Protein AF-A0AAW0KWB8-F1 (afdb_monomer_lite)

Secondary structure (DSSP, 8-state):
-HHHHHHTTSGGGHHHHSHHHHTTT--TTTT--S---HHHHHHHHHHHHHTTHHHHHH-HHHHHHHHHHHHHHHHHHHHHHHHHHT-

pLDDT: mean 70.68, std 8.68, range [46.41, 86.69]

Organism: Quercus suber (NCBI:txid58331)

Structure (mmCIF, N/CA/C/O backbone):
data_AF-A0AAW0KWB8-F1
#
_entry.id   AF-A0AAW0KWB8-F1
#
loop_
_atom_site.group_PDB
_atom_site.id
_atom_site.type_symbol
_atom_site.label_atom_id
_atom_site.label_alt_id
_atom_site.label_comp_id
_atom_site.label_asym_id
_atom_site.label_entity_id
_atom_site.label_seq_id
_atom_site.pdbx_PDB_ins_code
_atom_site.Cartn_x
_atom_site.Cartn_y
_atom_site.Cartn_z
_atom_site.occupancy
_atom_site.B_iso_or_equiv
_atom_site.auth_seq_id
_atom_site.auth_comp_id
_atom_site.auth_asym_id
_atom_site.auth_atom_id
_atom_site.pdbx_PDB_model_num
ATOM 1 N N . MET A 1 1 ? -10.711 12.610 -3.959 1.00 62.38 1 MET A N 1
ATOM 2 C CA . MET A 1 1 ? -10.023 12.536 -2.647 1.00 62.38 1 MET A CA 1
ATOM 3 C C . MET A 1 1 ? -10.780 13.228 -1.515 1.00 62.38 1 MET A C 1
ATOM 5 O O . MET A 1 1 ? -10.856 12.646 -0.448 1.00 62.38 1 MET A O 1
ATOM 9 N N . LEU A 1 2 ? -11.400 14.400 -1.724 1.00 66.62 2 LEU A N 1
ATOM 10 C CA . LEU A 1 2 ? -12.183 15.090 -0.678 1.00 66.62 2 LEU A CA 1
ATOM 11 C C . LEU A 1 2 ? -13.359 14.262 -0.134 1.00 66.62 2 LEU A C 1
ATOM 13 O O . LEU A 1 2 ? -13.534 14.189 1.078 1.00 66.62 2 LEU A O 1
ATOM 17 N N . LEU A 1 3 ? -14.107 13.584 -1.015 1.00 73.56 3 LEU A N 1
ATOM 18 C CA . LEU A 1 3 ? -15.191 12.683 -0.608 1.00 73.56 3 LEU A CA 1
ATOM 19 C C . LEU A 1 3 ? -14.669 11.535 0.268 1.00 73.56 3 LEU A C 1
ATOM 21 O O . LEU A 1 3 ? -15.235 11.274 1.321 1.00 73.56 3 LEU A O 1
ATOM 25 N N . PHE A 1 4 ? -13.551 10.911 -0.122 1.00 70.88 4 PHE A N 1
ATOM 26 C CA . PHE A 1 4 ? -12.880 9.867 0.661 1.00 70.88 4 PHE A CA 1
ATOM 27 C C . PHE A 1 4 ? -12.430 10.386 2.031 1.00 70.88 4 PHE A C 1
ATOM 29 O O . PHE A 1 4 ? -12.736 9.773 3.049 1.00 70.88 4 PHE A O 1
ATOM 36 N N . THR A 1 5 ? -11.774 11.548 2.083 1.00 68.50 5 THR A N 1
ATOM 37 C CA . THR A 1 5 ? -11.356 12.170 3.346 1.00 68.50 5 THR A CA 1
ATOM 38 C C . THR A 1 5 ? -12.557 12.493 4.238 1.00 68.50 5 THR A C 1
ATOM 40 O O . THR A 1 5 ? -12.481 12.300 5.449 1.00 68.50 5 THR A O 1
ATOM 43 N N . TRP A 1 6 ? -13.676 12.945 3.666 1.00 70.19 6 TRP A N 1
ATOM 44 C CA . TRP A 1 6 ? -14.900 13.247 4.411 1.00 70.19 6 TRP A CA 1
ATOM 45 C C . TRP A 1 6 ? -15.584 11.982 4.944 1.00 70.19 6 TRP A C 1
ATOM 47 O O . TRP A 1 6 ? -15.875 11.897 6.138 1.00 70.19 6 TRP A O 1
ATOM 57 N N . LEU A 1 7 ? -15.767 10.965 4.097 1.00 70.19 7 LEU A N 1
ATOM 58 C CA . LEU A 1 7 ? -16.351 9.679 4.485 1.00 70.19 7 LEU A CA 1
ATOM 59 C C . LEU A 1 7 ? -15.480 8.949 5.513 1.00 70.19 7 LEU A C 1
ATOM 61 O O . LEU A 1 7 ? -16.008 8.339 6.437 1.00 70.19 7 LEU A O 1
ATOM 65 N N . SER A 1 8 ? -14.153 9.037 5.386 1.00 67.50 8 SER A N 1
ATOM 66 C CA . SER A 1 8 ? -13.189 8.451 6.325 1.00 67.50 8 SER A CA 1
ATOM 67 C C . SER A 1 8 ? -13.156 9.176 7.675 1.00 67.50 8 SER A C 1
ATOM 69 O O . SER 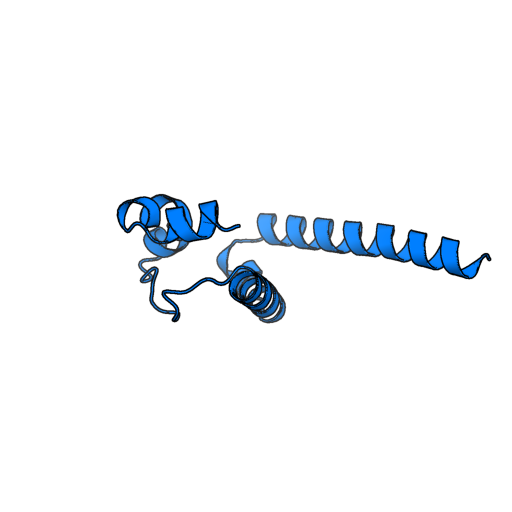A 1 8 ? -12.602 8.640 8.633 1.00 67.50 8 SER A O 1
ATOM 71 N N . ARG A 1 9 ? -13.730 10.384 7.773 1.00 66.81 9 ARG A N 1
ATOM 72 C CA . ARG A 1 9 ? -13.800 11.170 9.015 1.00 66.81 9 ARG A CA 1
ATOM 73 C C . ARG A 1 9 ? -15.015 10.805 9.874 1.00 66.81 9 ARG A C 1
ATOM 75 O O . ARG A 1 9 ? -15.022 11.121 11.062 1.00 66.81 9 ARG A O 1
ATOM 82 N N . LYS A 1 10 ? -16.031 10.142 9.302 1.00 74.19 10 LYS A N 1
ATOM 83 C CA . LYS A 1 10 ? -17.197 9.651 10.051 1.00 74.19 10 LYS A CA 1
ATOM 84 C C . LYS A 1 10 ? -16.833 8.364 10.815 1.00 74.19 10 LYS A C 1
ATOM 86 O O . LYS A 1 10 ? -16.372 7.411 10.189 1.00 74.19 10 LYS A O 1
ATOM 91 N N . PRO A 1 11 ? -17.095 8.287 12.134 1.00 68.00 11 PRO A N 1
ATOM 92 C CA . PRO A 1 11 ? -16.686 7.152 12.969 1.00 68.00 11 PRO A CA 1
ATOM 93 C C . PRO A 1 11 ? -17.359 5.829 12.572 1.00 68.00 11 PRO A C 1
ATOM 95 O O . PRO A 1 11 ? -16.747 4.775 12.707 1.00 68.00 11 PRO A O 1
ATOM 98 N N . GLY A 1 12 ? -18.571 5.872 12.007 1.00 71.81 12 GLY A N 1
ATOM 99 C CA . GLY A 1 12 ? -19.265 4.673 11.518 1.00 71.81 12 GLY A CA 1
ATOM 100 C C . GLY A 1 12 ? -18.589 4.005 10.315 1.00 71.81 12 GLY A C 1
ATOM 101 O O . GLY A 1 12 ? -18.729 2.805 10.121 1.00 71.81 12 GLY A O 1
ATOM 102 N N . ASN A 1 13 ? -17.797 4.750 9.537 1.00 74.69 13 ASN A N 1
ATOM 103 C CA . ASN A 1 13 ? -17.128 4.221 8.347 1.00 74.69 13 ASN A CA 1
ATOM 104 C C . ASN A 1 13 ? -15.726 3.657 8.644 1.00 74.69 13 ASN A C 1
ATOM 106 O O . ASN A 1 13 ? -15.001 3.225 7.748 1.00 74.69 13 ASN A O 1
ATOM 110 N N . ASN A 1 14 ? -15.333 3.666 9.919 1.00 69.50 14 ASN A N 1
ATOM 111 C CA . ASN A 1 14 ? -14.041 3.171 10.372 1.00 69.50 14 ASN A CA 1
ATOM 112 C C . ASN A 1 14 ? -13.915 1.651 10.168 1.00 69.50 14 ASN A C 1
ATOM 114 O O . ASN A 1 14 ? -12.850 1.157 9.811 1.00 69.50 14 ASN A O 1
ATOM 118 N N . VAL A 1 15 ? -15.029 0.922 10.302 1.00 71.56 15 VAL A N 1
ATOM 119 C CA . VAL A 1 15 ? -15.088 -0.529 10.067 1.00 71.56 15 VAL A CA 1
ATOM 120 C C . VAL A 1 15 ? -14.814 -0.879 8.606 1.00 71.56 15 VAL A C 1
ATOM 122 O O . VAL A 1 15 ? -14.148 -1.875 8.347 1.00 71.56 15 VAL A O 1
ATOM 125 N N . VAL A 1 16 ? -15.256 -0.041 7.663 1.00 77.06 16 VAL A N 1
ATOM 126 C CA . VAL A 1 16 ? -15.081 -0.258 6.217 1.00 77.06 16 VAL A CA 1
ATOM 127 C C . VAL A 1 16 ? -13.656 0.075 5.768 1.00 77.06 16 VAL A C 1
ATOM 129 O O . VAL A 1 16 ? -13.061 -0.670 4.999 1.00 77.06 16 VAL A O 1
ATOM 132 N N . TYR A 1 17 ? -13.072 1.174 6.255 1.00 72.06 17 TYR A N 1
ATOM 133 C CA . TYR A 1 17 ? -11.731 1.594 5.820 1.00 72.06 17 TYR A CA 1
ATOM 134 C C . TYR A 1 17 ? -10.577 0.950 6.588 1.00 72.06 17 TYR A C 1
ATOM 136 O O . TYR A 1 17 ? -9.445 0.939 6.100 1.00 72.06 17 TYR A O 1
ATOM 144 N N . HIS A 1 18 ? -10.827 0.437 7.792 1.00 68.06 18 HIS A N 1
ATOM 145 C CA . HIS A 1 18 ? -9.784 -0.067 8.684 1.00 68.06 18 HIS A CA 1
ATOM 146 C C . HIS A 1 18 ? -10.066 -1.478 9.213 1.00 68.06 18 HIS A C 1
ATOM 148 O O . HIS A 1 18 ? -9.569 -1.852 10.274 1.00 68.06 18 HIS A O 1
ATOM 154 N N . THR A 1 19 ? -10.775 -2.305 8.436 1.00 71.94 19 THR A N 1
ATOM 155 C CA . THR A 1 19 ? -11.110 -3.695 8.795 1.00 71.94 19 THR A CA 1
ATOM 156 C C . THR A 1 19 ? -9.873 -4.521 9.134 1.00 71.94 19 THR A C 1
ATOM 158 O O . THR A 1 19 ? -9.831 -5.149 10.183 1.00 71.94 19 THR A O 1
ATOM 161 N N . ASN A 1 20 ? -8.819 -4.452 8.312 1.00 70.94 20 ASN A N 1
ATOM 162 C CA . ASN A 1 20 ? -7.574 -5.197 8.543 1.00 70.94 20 ASN A CA 1
ATOM 163 C C . ASN A 1 20 ? -6.876 -4.830 9.861 1.00 70.94 20 ASN A C 1
ATOM 165 O O . ASN A 1 20 ? -6.144 -5.646 10.408 1.00 70.94 20 ASN A O 1
ATOM 169 N N . ARG A 1 21 ? -7.083 -3.609 10.375 1.00 70.00 21 ARG A N 1
ATOM 170 C CA . ARG A 1 21 ? -6.535 -3.177 11.671 1.00 70.00 21 ARG A CA 1
ATOM 171 C C . ARG A 1 21 ? -7.410 -3.662 12.821 1.00 70.00 21 ARG A C 1
ATOM 173 O O . ARG A 1 21 ? -6.880 -4.177 13.797 1.00 70.00 21 ARG A O 1
ATOM 180 N N . ILE A 1 22 ? -8.730 -3.573 12.656 1.00 74.31 22 ILE A N 1
ATOM 181 C CA . ILE A 1 22 ? -9.720 -4.053 13.629 1.00 74.31 22 ILE A CA 1
ATOM 182 C C . ILE A 1 22 ? -9.608 -5.574 13.811 1.00 74.31 22 ILE A C 1
ATOM 184 O O . ILE A 1 22 ? -9.558 -6.050 14.939 1.00 74.31 22 ILE A O 1
ATOM 188 N N . LEU A 1 23 ? -9.462 -6.325 12.716 1.00 74.31 23 LEU A N 1
ATOM 189 C CA . LEU A 1 23 ? -9.221 -7.774 12.724 1.00 74.31 23 LEU A CA 1
ATOM 190 C C . LEU A 1 23 ? -7.925 -8.159 13.452 1.00 74.31 23 LEU A C 1
ATOM 192 O O . LEU A 1 23 ? -7.818 -9.259 13.978 1.00 74.31 23 LEU A O 1
ATOM 196 N N . LYS A 1 24 ? -6.945 -7.251 13.489 1.00 73.44 24 LYS A N 1
ATOM 197 C CA . LYS A 1 24 ? -5.657 -7.439 14.168 1.00 73.44 24 LYS A CA 1
ATOM 198 C C . LYS A 1 24 ? -5.646 -6.884 15.596 1.00 73.44 24 LYS A C 1
ATOM 200 O O . LYS A 1 24 ? -4.587 -6.852 16.211 1.00 73.44 24 LYS A O 1
ATOM 205 N N . GLY A 1 25 ? -6.791 -6.425 16.113 1.00 72.31 25 GLY A N 1
ATOM 206 C CA . GLY A 1 25 ? -6.912 -5.840 17.453 1.00 72.31 25 GLY A CA 1
ATOM 207 C C . GLY A 1 25 ? -6.187 -4.500 17.630 1.00 72.31 25 GLY A C 1
ATOM 208 O O . GLY A 1 25 ? -6.006 -4.050 18.755 1.00 72.31 25 GLY A O 1
ATOM 209 N N . LEU A 1 26 ? -5.760 -3.861 16.536 1.00 68.19 26 LEU A N 1
ATOM 210 C CA . LEU A 1 26 ? -5.007 -2.606 16.554 1.00 68.19 26 LEU A CA 1
ATOM 211 C C . LEU A 1 26 ? -5.961 -1.413 16.521 1.00 68.19 26 LEU A C 1
ATOM 213 O O . LEU A 1 26 ? -6.916 -1.404 15.733 1.00 68.19 26 LEU A O 1
ATOM 217 N N . ASN A 1 27 ? -5.667 -0.354 17.286 1.00 66.75 27 ASN A N 1
ATOM 218 C CA . ASN A 1 27 ? -6.488 0.847 17.208 1.00 66.75 27 ASN A CA 1
ATOM 219 C C . ASN A 1 27 ? -6.385 1.453 15.797 1.00 66.75 27 ASN A C 1
ATOM 221 O O . ASN A 1 27 ? -5.283 1.644 15.262 1.00 66.75 27 ASN A O 1
ATOM 225 N N . PRO A 1 28 ? -7.514 1.831 15.174 1.00 62.44 28 PRO A N 1
ATOM 226 C CA . PRO A 1 28 ? -7.507 2.473 13.860 1.00 62.44 28 PRO A CA 1
ATOM 227 C C . PRO A 1 28 ? -6.822 3.852 13.880 1.00 62.44 28 PRO A C 1
ATOM 229 O O . PRO A 1 28 ? -6.432 4.359 12.830 1.00 62.44 28 PRO A O 1
ATOM 232 N N . TYR A 1 29 ? -6.630 4.433 15.071 1.00 60.81 29 TYR A N 1
ATOM 233 C CA . TYR A 1 29 ? -6.093 5.779 15.286 1.00 60.81 29 TYR A CA 1
ATOM 234 C C . TYR A 1 29 ? -4.659 5.831 15.839 1.00 60.81 29 TYR A C 1
ATOM 236 O O . TYR A 1 29 ? -4.102 6.921 15.943 1.00 60.81 29 TYR A O 1
ATOM 244 N N . GLU A 1 30 ? -4.033 4.688 16.139 1.00 54.16 30 GLU A N 1
ATOM 245 C CA . GLU A 1 30 ? -2.742 4.585 16.856 1.00 54.16 30 GLU A CA 1
ATOM 246 C C . GLU A 1 30 ? -1.504 5.101 16.088 1.00 54.16 30 GLU A C 1
ATOM 248 O O . GLU A 1 30 ? -0.380 4.917 16.530 1.00 54.16 30 GLU A O 1
ATOM 253 N N . GLY A 1 31 ? -1.689 5.748 14.934 1.00 53.91 31 GLY A N 1
ATOM 254 C CA . GLY A 1 31 ? -0.603 6.257 14.084 1.00 53.91 31 GLY A CA 1
ATOM 255 C C . GLY A 1 31 ? -0.659 7.752 13.772 1.00 53.91 31 GLY A C 1
ATOM 256 O O . GLY A 1 31 ? 0.104 8.202 12.934 1.00 53.91 31 GLY A O 1
ATOM 257 N N . GLY A 1 32 ? -1.549 8.525 14.405 1.00 52.34 32 GLY A N 1
ATOM 258 C CA . GLY A 1 32 ? -1.546 9.985 14.278 1.00 52.34 32 GLY A CA 1
ATOM 259 C C . GLY A 1 32 ? -2.011 10.519 12.915 1.00 52.34 32 GLY A C 1
ATOM 260 O O . GLY A 1 32 ? -1.275 10.574 11.943 1.00 52.34 32 GLY A O 1
ATOM 261 N N . SER A 1 33 ? -3.256 10.989 12.867 1.00 46.41 33 SER A N 1
ATOM 262 C CA . SER A 1 33 ? -3.662 12.257 12.237 1.00 46.41 33 SER A CA 1
ATOM 263 C C . SER A 1 33 ? -5.120 12.164 11.808 1.00 46.41 33 SER A C 1
ATOM 265 O O . SER A 1 33 ? -5.509 11.436 10.894 1.00 46.41 33 SER A O 1
ATOM 267 N N . ARG A 1 34 ? -5.937 12.990 12.459 1.00 55.41 34 ARG A N 1
ATOM 268 C CA . ARG A 1 34 ? -7.346 13.247 12.136 1.00 55.41 34 ARG A CA 1
ATOM 269 C C . ARG A 1 34 ? -7.509 13.994 10.798 1.00 55.41 34 ARG A C 1
ATOM 271 O O . ARG A 1 34 ? -8.637 14.273 10.392 1.00 55.41 34 ARG A O 1
ATOM 278 N N . ILE A 1 35 ? -6.398 14.348 10.138 1.00 51.84 35 ILE A N 1
ATOM 279 C CA . ILE A 1 35 ? -6.331 15.179 8.936 1.00 51.84 35 ILE A CA 1
ATOM 280 C C . ILE A 1 35 ? -5.508 14.434 7.878 1.00 51.84 35 ILE A C 1
ATOM 282 O O . ILE A 1 35 ? -4.291 14.581 7.774 1.00 51.84 35 ILE A O 1
ATOM 286 N N . ARG A 1 36 ? -6.194 13.626 7.064 1.00 58.88 36 ARG A N 1
ATOM 287 C CA . ARG A 1 36 ? -5.633 13.065 5.830 1.00 58.88 36 ARG A CA 1
ATOM 288 C C . ARG A 1 36 ? -5.782 14.091 4.712 1.00 58.88 36 ARG A C 1
ATOM 290 O O . ARG A 1 36 ? -6.754 14.052 3.954 1.00 58.88 36 ARG A O 1
ATOM 297 N N . SER A 1 37 ? -4.842 15.033 4.623 1.00 62.59 37 SER A N 1
ATOM 298 C CA . SER A 1 37 ? -4.658 15.742 3.356 1.00 62.59 37 SER A CA 1
ATOM 299 C C . SER A 1 37 ? -4.3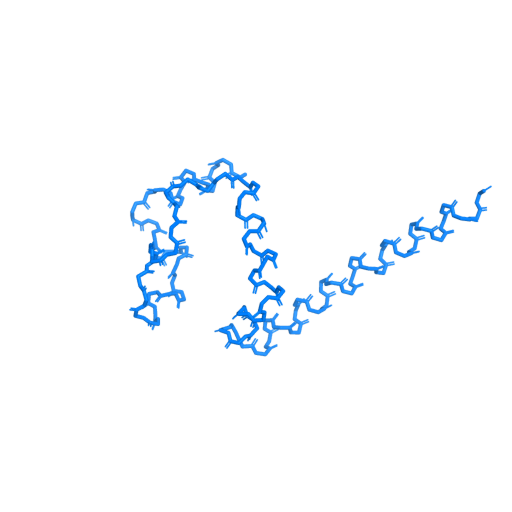05 14.696 2.282 1.00 62.59 37 SER A C 1
ATOM 301 O O . SER A 1 37 ? -3.634 13.707 2.596 1.00 62.59 37 SER A O 1
ATOM 303 N N . PRO A 1 38 ? -4.779 14.847 1.033 1.00 65.50 38 PRO A N 1
ATOM 304 C CA . PRO A 1 38 ? -4.557 13.845 -0.012 1.00 65.50 38 PRO A CA 1
ATOM 305 C C . PRO A 1 38 ? -3.068 13.532 -0.203 1.00 65.50 38 PRO A C 1
ATOM 307 O O . PRO A 1 38 ? -2.694 12.373 -0.347 1.00 65.50 38 PRO A O 1
ATOM 310 N N . PHE A 1 39 ? -2.212 14.548 -0.089 1.00 74.94 39 PHE A N 1
ATOM 311 C CA . PHE A 1 39 ? -0.761 14.397 -0.163 1.00 74.94 39 PHE A CA 1
ATOM 312 C C . PHE A 1 39 ? -0.157 13.674 1.045 1.00 74.94 39 PHE A C 1
ATOM 314 O O . PHE A 1 39 ? 0.758 12.873 0.871 1.00 74.94 39 PHE A O 1
ATOM 321 N N . ALA A 1 40 ? -0.672 13.904 2.257 1.00 71.12 40 ALA A N 1
ATOM 322 C CA . ALA A 1 40 ? -0.184 13.209 3.447 1.00 71.12 40 ALA A CA 1
ATOM 323 C C . ALA A 1 40 ? -0.454 11.698 3.371 1.00 71.12 40 ALA A C 1
ATOM 325 O O . ALA A 1 40 ? 0.426 10.913 3.706 1.00 71.12 40 ALA A O 1
ATOM 326 N N . TRP A 1 41 ? -1.624 11.278 2.873 1.00 69.88 41 TRP A N 1
ATOM 327 C CA . TRP A 1 41 ? -1.927 9.851 2.707 1.00 69.88 41 TRP A CA 1
ATOM 328 C C . TRP A 1 41 ? -1.061 9.186 1.633 1.00 69.88 41 TRP A C 1
ATOM 330 O O . TRP A 1 41 ? -0.586 8.072 1.845 1.00 69.88 41 TRP A O 1
ATOM 340 N N . ILE A 1 42 ? -0.813 9.867 0.510 1.00 74.81 42 ILE A N 1
ATOM 341 C CA . ILE A 1 42 ? 0.071 9.350 -0.546 1.00 74.81 42 ILE A CA 1
ATOM 342 C C . ILE A 1 42 ? 1.494 9.181 -0.004 1.00 74.81 42 ILE A C 1
ATOM 344 O O . ILE A 1 42 ? 2.078 8.109 -0.145 1.00 74.81 42 ILE A O 1
ATOM 348 N N . ARG A 1 43 ? 2.030 10.203 0.675 1.00 76.00 43 ARG A N 1
ATOM 349 C CA . ARG A 1 43 ? 3.377 10.160 1.259 1.00 76.00 43 ARG A CA 1
ATOM 350 C C . ARG A 1 43 ? 3.513 9.056 2.307 1.00 76.00 43 ARG A C 1
ATOM 352 O O . ARG A 1 43 ? 4.511 8.344 2.309 1.00 76.00 43 ARG A O 1
ATOM 359 N N . GLU A 1 44 ? 2.500 8.884 3.150 1.00 73.25 44 GLU A N 1
ATOM 360 C CA . GLU A 1 44 ? 2.478 7.814 4.149 1.00 73.25 44 GLU A CA 1
ATOM 361 C C . GLU A 1 44 ? 2.397 6.422 3.506 1.00 73.25 44 GLU A C 1
ATOM 363 O O . GLU A 1 44 ? 3.075 5.488 3.933 1.00 73.25 44 GLU A O 1
ATOM 368 N N . SER A 1 45 ? 1.606 6.283 2.439 1.00 74.44 45 SER A N 1
ATOM 369 C CA . SER A 1 45 ? 1.468 5.017 1.712 1.00 74.44 45 SER A CA 1
ATOM 370 C C . SER A 1 45 ? 2.778 4.618 1.028 1.00 74.44 45 SER A C 1
ATOM 372 O O . SER A 1 45 ? 3.161 3.453 1.082 1.00 74.44 45 SER A O 1
ATOM 374 N N . ILE A 1 46 ? 3.504 5.585 0.452 1.00 74.31 46 ILE A N 1
ATOM 375 C CA . ILE A 1 46 ? 4.828 5.361 -0.146 1.00 74.31 46 ILE A CA 1
ATOM 376 C C . ILE A 1 46 ? 5.858 5.021 0.942 1.00 74.31 46 ILE A C 1
ATOM 378 O O . ILE A 1 46 ? 6.554 4.018 0.816 1.00 74.31 46 ILE A O 1
ATOM 382 N N . SER A 1 47 ? 5.902 5.772 2.050 1.00 71.06 47 SER A N 1
ATOM 383 C CA . SER A 1 47 ? 6.842 5.490 3.150 1.00 71.06 47 SER A CA 1
ATOM 384 C C . SER A 1 47 ? 6.598 4.120 3.797 1.00 71.06 47 SER A C 1
ATOM 386 O O . SER A 1 47 ? 7.540 3.426 4.176 1.00 71.06 47 SER A O 1
ATOM 388 N N . SER A 1 48 ? 5.337 3.691 3.887 1.00 64.56 48 SER A N 1
ATOM 389 C CA . SER A 1 48 ? 4.968 2.363 4.396 1.00 64.56 48 SER A CA 1
ATOM 390 C C . SER A 1 48 ? 5.341 1.227 3.436 1.00 64.56 48 SER A C 1
ATOM 392 O O . SER A 1 48 ? 5.523 0.091 3.878 1.00 64.56 48 SER A O 1
ATOM 394 N N . MET A 1 49 ? 5.465 1.524 2.139 1.00 66.25 49 MET A N 1
ATOM 395 C CA . MET A 1 49 ? 5.943 0.585 1.124 1.00 66.25 49 MET A CA 1
ATOM 396 C C . MET A 1 49 ? 7.468 0.442 1.177 1.00 66.25 49 MET A C 1
ATOM 398 O O . MET A 1 49 ? 7.965 -0.678 1.166 1.00 66.25 49 MET A O 1
ATOM 402 N N . GLU A 1 50 ? 8.204 1.551 1.316 1.00 61.91 50 GLU A N 1
ATOM 403 C CA . GLU A 1 50 ? 9.669 1.538 1.482 1.00 61.91 50 GLU A CA 1
ATOM 404 C C . GLU A 1 50 ? 10.108 0.800 2.750 1.00 61.91 50 GLU A C 1
ATOM 406 O O . GLU A 1 50 ? 11.128 0.118 2.759 1.00 61.91 50 GLU A O 1
ATOM 411 N N . LYS A 1 51 ? 9.317 0.903 3.823 1.00 61.62 51 LYS A N 1
ATOM 412 C CA . LYS A 1 51 ? 9.575 0.218 5.096 1.00 61.62 51 LYS A CA 1
ATOM 413 C C . LYS A 1 51 ? 9.142 -1.252 5.111 1.00 61.62 51 LYS A C 1
ATOM 415 O O . LYS A 1 51 ? 9.192 -1.868 6.171 1.00 61.62 51 LYS A O 1
ATOM 420 N N . ASP A 1 52 ? 8.685 -1.811 3.986 1.00 62.25 52 ASP A N 1
ATOM 421 C CA . ASP A 1 52 ? 8.276 -3.223 3.849 1.00 62.25 52 ASP A CA 1
ATOM 422 C C . ASP A 1 52 ? 7.079 -3.634 4.747 1.00 62.25 52 ASP A C 1
ATOM 424 O O . ASP A 1 52 ? 6.682 -4.799 4.826 1.00 62.25 52 ASP A O 1
ATOM 428 N N . ILE A 1 53 ? 6.445 -2.664 5.416 1.00 63.53 53 ILE A N 1
ATOM 429 C CA . ILE A 1 53 ? 5.378 -2.884 6.401 1.00 63.53 53 ILE A CA 1
ATOM 430 C C . ILE A 1 53 ? 4.138 -3.466 5.714 1.00 63.53 53 ILE A C 1
ATOM 432 O O . ILE A 1 53 ? 3.517 -4.394 6.228 1.00 63.53 53 ILE A O 1
ATOM 436 N N . ILE A 1 54 ? 3.788 -2.958 4.528 1.00 65.88 54 ILE A N 1
ATOM 437 C CA . ILE A 1 54 ? 2.618 -3.425 3.766 1.00 65.88 54 ILE A CA 1
ATOM 438 C C . ILE A 1 54 ? 2.800 -4.882 3.322 1.00 65.88 54 ILE A C 1
ATOM 440 O O . ILE A 1 54 ? 1.879 -5.682 3.483 1.00 65.88 54 ILE A O 1
ATOM 444 N N . MET A 1 55 ? 3.985 -5.247 2.827 1.00 62.31 55 MET A N 1
ATOM 445 C CA . MET A 1 55 ? 4.283 -6.603 2.352 1.00 62.31 55 MET A CA 1
ATOM 446 C C . MET A 1 55 ? 4.200 -7.625 3.492 1.00 62.31 55 MET A C 1
ATOM 448 O O . MET A 1 55 ? 3.567 -8.672 3.350 1.00 62.31 55 MET A O 1
ATOM 452 N N . ARG A 1 56 ? 4.743 -7.278 4.664 1.00 64.38 56 ARG A N 1
ATOM 453 C CA . ARG A 1 56 ? 4.708 -8.133 5.861 1.00 64.38 56 ARG A CA 1
ATOM 454 C C . ARG A 1 56 ? 3.313 -8.284 6.462 1.00 64.38 56 ARG A C 1
ATOM 456 O O . ARG A 1 56 ? 2.996 -9.330 7.017 1.00 64.38 56 ARG A O 1
ATOM 463 N N . ILE A 1 57 ? 2.478 -7.250 6.369 1.00 69.19 57 ILE A N 1
ATOM 464 C CA . ILE A 1 57 ? 1.148 -7.217 6.994 1.00 69.19 57 ILE A CA 1
ATOM 465 C C . ILE A 1 57 ? 0.056 -7.780 6.071 1.00 69.19 57 ILE A C 1
ATOM 467 O O . ILE A 1 57 ? -0.919 -8.336 6.583 1.00 69.19 57 ILE A O 1
ATOM 471 N N . SER A 1 58 ? 0.179 -7.618 4.752 1.00 71.50 58 SER A N 1
ATOM 472 C CA . SER A 1 58 ? -0.894 -7.899 3.782 1.00 71.50 58 SER A CA 1
ATOM 473 C C . SER A 1 58 ? -0.755 -9.244 3.058 1.00 71.50 58 SER A C 1
ATOM 475 O O . SER A 1 58 ? -1.709 -9.699 2.435 1.00 71.50 58 SER A O 1
ATOM 477 N N . GLY A 1 59 ? 0.397 -9.909 3.178 1.00 78.31 59 GLY A N 1
ATOM 478 C CA . GLY A 1 59 ? 0.638 -11.228 2.592 1.00 78.31 59 GLY A CA 1
ATOM 479 C C . GLY A 1 59 ? 1.214 -11.187 1.173 1.00 78.31 59 GLY A C 1
ATOM 480 O O . GLY A 1 59 ? 1.356 -10.133 0.549 1.00 78.31 59 GLY A O 1
ATOM 481 N N . ILE A 1 60 ? 1.582 -12.371 0.673 1.00 81.50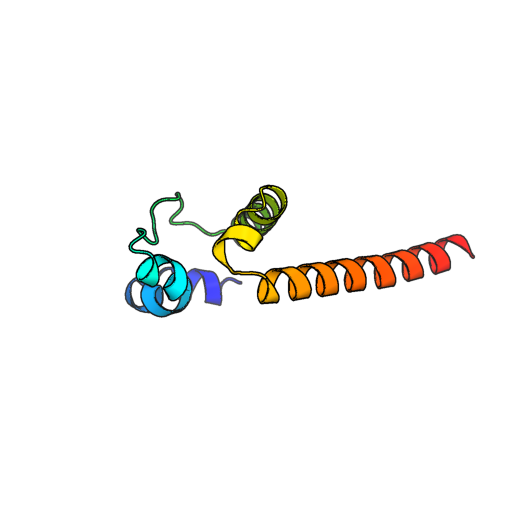 60 ILE A N 1
ATOM 482 C CA . ILE A 1 60 ? 2.407 -12.524 -0.535 1.00 81.50 60 ILE A CA 1
ATOM 483 C C . ILE A 1 60 ? 1.672 -12.138 -1.824 1.00 81.50 60 ILE A C 1
ATOM 485 O O . ILE A 1 60 ? 2.268 -11.534 -2.710 1.00 81.50 60 ILE A O 1
ATOM 489 N N . ASP A 1 61 ? 0.367 -12.411 -1.898 1.00 82.12 61 ASP A N 1
ATOM 490 C CA . ASP A 1 61 ? -0.471 -12.080 -3.056 1.00 82.12 61 ASP A CA 1
ATOM 491 C C . ASP A 1 61 ? -0.510 -10.565 -3.310 1.00 82.12 61 ASP A C 1
ATOM 493 O O . ASP A 1 61 ? -0.301 -10.092 -4.429 1.00 82.12 61 ASP A O 1
ATOM 497 N N . THR A 1 62 ? -0.657 -9.785 -2.235 1.00 80.38 62 THR A N 1
ATOM 498 C CA . THR A 1 62 ? -0.632 -8.323 -2.315 1.00 80.38 62 THR A CA 1
ATOM 499 C C . THR A 1 62 ? 0.741 -7.820 -2.775 1.00 80.38 62 THR A C 1
ATOM 501 O O . THR A 1 62 ? 0.830 -6.877 -3.560 1.00 80.38 62 THR A O 1
ATOM 504 N N . ALA A 1 63 ? 1.823 -8.462 -2.328 1.00 82.00 63 ALA A N 1
ATOM 505 C CA . ALA A 1 63 ? 3.181 -8.083 -2.701 1.00 82.00 63 ALA A CA 1
ATOM 506 C C . ALA A 1 63 ? 3.459 -8.282 -4.196 1.00 82.00 63 ALA A C 1
ATOM 508 O O . ALA A 1 63 ? 4.006 -7.389 -4.845 1.00 82.00 63 ALA A O 1
ATOM 509 N N . VAL A 1 64 ? 3.028 -9.416 -4.759 1.00 84.81 64 VAL A N 1
ATOM 510 C CA . VAL A 1 64 ? 3.163 -9.694 -6.196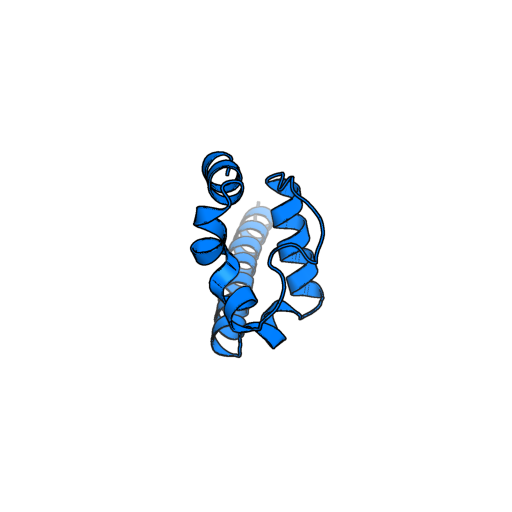 1.00 84.81 64 VAL A CA 1
ATOM 511 C C . VAL A 1 64 ? 2.406 -8.651 -7.021 1.00 84.81 64 VAL A C 1
ATOM 513 O O . VAL A 1 64 ? 2.958 -8.118 -7.984 1.00 84.81 64 VAL A O 1
ATOM 516 N N . HIS A 1 65 ? 1.193 -8.277 -6.606 1.00 82.56 65 HIS A N 1
ATOM 517 C CA . HIS A 1 65 ? 0.429 -7.219 -7.271 1.00 82.56 65 HIS A CA 1
ATOM 518 C C . HIS A 1 65 ? 1.145 -5.861 -7.236 1.00 82.56 65 HIS A C 1
ATOM 520 O O . HIS A 1 65 ? 1.189 -5.164 -8.250 1.00 82.56 65 HIS A O 1
ATOM 526 N N . PHE A 1 66 ? 1.766 -5.481 -6.116 1.00 82.44 66 PHE A N 1
ATOM 527 C CA . PHE A 1 66 ? 2.544 -4.238 -6.044 1.00 82.44 66 PHE A CA 1
ATOM 528 C C . PHE A 1 66 ? 3.780 -4.256 -6.950 1.00 82.44 66 PHE A C 1
ATOM 530 O O . PHE A 1 66 ? 4.066 -3.257 -7.614 1.00 82.44 66 PHE A O 1
ATOM 537 N N . VAL A 1 67 ? 4.490 -5.385 -7.032 1.00 83.56 67 VAL A N 1
ATOM 538 C CA . VAL A 1 67 ? 5.626 -5.556 -7.955 1.00 83.56 67 VAL A CA 1
ATOM 539 C C . VAL A 1 67 ? 5.165 -5.457 -9.408 1.00 83.56 67 VAL A C 1
ATOM 541 O O . VAL A 1 67 ? 5.821 -4.792 -10.215 1.00 83.56 67 VAL A O 1
ATOM 544 N N . PHE A 1 68 ? 4.016 -6.047 -9.735 1.00 85.62 68 PHE A N 1
ATOM 545 C CA . PHE A 1 68 ? 3.415 -5.955 -11.061 1.00 85.62 68 PHE A CA 1
ATOM 546 C C . PHE A 1 68 ? 3.072 -4.504 -11.427 1.00 85.62 68 PHE A C 1
ATOM 548 O O . PHE A 1 68 ? 3.500 -4.014 -12.472 1.00 85.62 68 PHE A O 1
ATOM 555 N N . LEU A 1 69 ? 2.389 -3.778 -10.536 1.00 84.62 69 LEU A N 1
ATOM 556 C CA . LEU A 1 69 ? 2.048 -2.365 -10.735 1.00 84.62 69 LEU A CA 1
ATOM 557 C C . LEU A 1 69 ? 3.300 -1.491 -10.899 1.00 84.62 69 LEU A C 1
ATOM 559 O O . LEU A 1 69 ? 3.358 -0.651 -11.797 1.00 84.62 69 LEU A O 1
ATOM 563 N N . ARG A 1 70 ? 4.332 -1.716 -10.077 1.00 82.25 70 ARG A N 1
ATOM 564 C CA . ARG A 1 70 ? 5.604 -0.981 -10.154 1.00 82.25 70 ARG A CA 1
ATOM 565 C C . ARG A 1 70 ? 6.328 -1.234 -11.475 1.00 82.25 70 ARG A C 1
ATOM 567 O O . ARG A 1 70 ? 6.810 -0.294 -12.104 1.00 82.25 70 ARG A O 1
ATOM 574 N N . THR A 1 71 ? 6.378 -2.490 -11.905 1.00 84.56 71 THR A N 1
ATOM 575 C CA . THR A 1 71 ? 7.002 -2.884 -13.175 1.00 84.56 71 THR A CA 1
ATOM 576 C C . THR A 1 71 ? 6.240 -2.309 -14.367 1.00 84.56 71 THR A C 1
ATOM 578 O O . THR A 1 71 ? 6.859 -1.809 -15.303 1.00 84.56 71 THR A O 1
ATOM 581 N N . GLY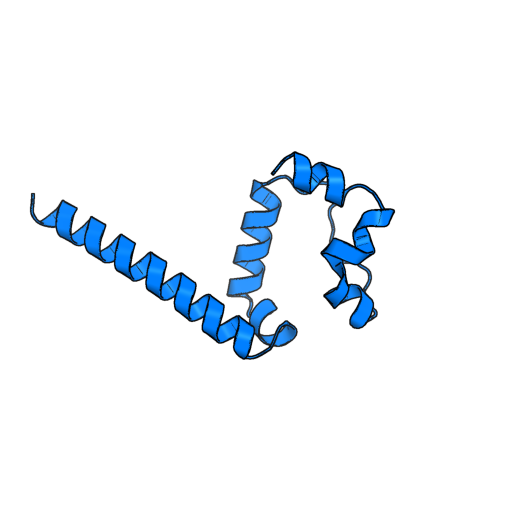 A 1 72 ? 4.905 -2.295 -14.308 1.00 86.69 72 GLY A N 1
ATOM 582 C CA . GLY A 1 72 ? 4.053 -1.680 -15.324 1.00 86.69 72 GLY A CA 1
ATOM 583 C C . GLY A 1 72 ? 4.347 -0.191 -15.510 1.00 86.69 72 GLY A C 1
ATOM 584 O O . GLY A 1 72 ? 4.614 0.238 -16.631 1.00 86.69 72 GLY A O 1
ATOM 585 N N . VAL A 1 73 ? 4.389 0.574 -14.413 1.00 83.19 73 VAL A N 1
ATOM 586 C CA . VAL A 1 73 ? 4.724 2.011 -14.437 1.00 83.19 73 VAL A CA 1
ATOM 587 C C . VAL A 1 73 ? 6.156 2.248 -14.926 1.00 83.19 73 VAL A C 1
ATOM 589 O O . VAL A 1 73 ? 6.392 3.146 -15.728 1.00 83.19 73 VAL A O 1
ATOM 592 N N . SER A 1 74 ? 7.120 1.432 -14.494 1.00 80.25 74 SER A N 1
ATOM 593 C CA . SER A 1 74 ? 8.510 1.548 -14.953 1.00 80.25 74 SER A CA 1
ATOM 594 C C . SER A 1 74 ? 8.656 1.249 -16.447 1.00 80.25 74 SER A C 1
ATOM 596 O O . SER A 1 74 ? 9.471 1.871 -17.122 1.00 80.25 74 SER A O 1
ATOM 598 N N . SER A 1 75 ? 7.887 0.295 -16.971 1.00 81.56 75 SER A N 1
ATOM 599 C CA . SER A 1 75 ? 7.945 -0.106 -18.377 1.00 81.56 75 SER A CA 1
ATOM 600 C C . SER A 1 75 ? 7.303 0.924 -19.305 1.00 81.56 75 SER A C 1
ATOM 602 O O . SER A 1 75 ? 7.804 1.155 -20.406 1.00 81.56 75 SER A O 1
ATOM 604 N N . THR A 1 76 ? 6.209 1.561 -18.884 1.00 80.19 76 THR A N 1
ATOM 605 C CA . THR A 1 76 ? 5.617 2.677 -19.633 1.00 80.19 76 THR A CA 1
ATOM 606 C C . THR A 1 76 ? 6.495 3.918 -19.555 1.00 80.19 76 THR A C 1
ATOM 608 O O . THR A 1 76 ? 6.756 4.528 -20.585 1.00 80.19 76 THR A O 1
ATOM 611 N N . PHE A 1 77 ? 7.036 4.244 -18.379 1.00 78.62 77 PHE A N 1
ATOM 612 C CA . PHE A 1 77 ? 7.965 5.363 -18.227 1.00 78.62 77 PHE A CA 1
ATOM 613 C C . PHE A 1 77 ? 9.253 5.172 -19.043 1.00 78.62 77 PHE A C 1
ATOM 615 O O . PHE A 1 77 ? 9.691 6.094 -19.723 1.00 78.62 77 PHE A O 1
ATOM 622 N N . GLY A 1 78 ? 9.825 3.963 -19.044 1.00 76.94 78 GLY A N 1
ATOM 623 C CA . GLY A 1 78 ? 11.004 3.632 -19.847 1.00 76.94 78 GLY A CA 1
ATOM 624 C C . GLY A 1 78 ? 10.761 3.740 -21.354 1.00 76.94 78 GLY A C 1
ATOM 625 O O . GLY A 1 78 ? 11.647 4.184 -22.077 1.00 76.94 78 GLY A O 1
ATOM 626 N N . ARG A 1 79 ? 9.554 3.403 -21.829 1.00 73.50 79 ARG A N 1
ATOM 627 C CA . ARG A 1 79 ? 9.164 3.612 -23.233 1.00 73.50 79 ARG A CA 1
ATOM 628 C C . ARG A 1 79 ? 9.045 5.090 -23.586 1.00 73.50 79 ARG A C 1
ATOM 630 O O . ARG A 1 79 ? 9.651 5.513 -24.556 1.00 73.50 79 ARG A O 1
ATOM 637 N N . VAL A 1 80 ? 8.375 5.881 -22.749 1.00 74.81 80 VAL A N 1
ATOM 638 C CA . VAL A 1 80 ? 8.261 7.336 -22.950 1.00 74.81 80 VAL A CA 1
ATOM 639 C C . VAL A 1 80 ? 9.637 8.011 -22.958 1.00 74.81 80 VAL A C 1
ATOM 641 O O . VAL A 1 80 ? 9.876 8.901 -23.766 1.00 74.81 80 VAL A O 1
ATOM 644 N N . LEU A 1 81 ? 10.562 7.580 -22.096 1.00 70.62 81 LEU A N 1
ATOM 645 C CA . LEU A 1 81 ? 11.928 8.105 -22.077 1.00 70.62 81 LEU A CA 1
ATOM 646 C C . LEU A 1 81 ? 12.706 7.740 -23.353 1.00 70.62 81 LEU A C 1
ATOM 648 O O . LEU A 1 81 ? 13.432 8.579 -23.878 1.00 70.62 81 LEU A O 1
ATOM 652 N N . MET A 1 82 ? 12.545 6.513 -23.859 1.00 71.12 82 MET A N 1
ATOM 653 C CA . MET A 1 82 ? 13.153 6.077 -25.123 1.00 71.12 82 MET A CA 1
ATOM 654 C C . MET A 1 82 ? 12.588 6.848 -26.324 1.00 71.12 82 MET A C 1
ATOM 656 O O . MET A 1 82 ? 13.364 7.265 -27.179 1.00 71.12 82 MET A O 1
ATOM 660 N N . ASP A 1 83 ? 11.278 7.110 -26.348 1.00 72.31 83 ASP A N 1
ATOM 661 C CA . ASP A 1 83 ? 10.629 7.925 -27.384 1.00 72.31 83 ASP A CA 1
ATOM 662 C C . ASP A 1 83 ? 11.116 9.387 -27.350 1.00 72.31 83 ASP A C 1
ATOM 664 O O . ASP A 1 83 ? 11.343 9.988 -28.396 1.00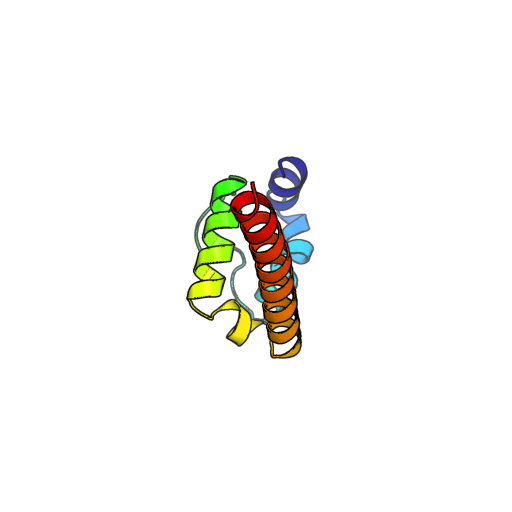 72.31 83 ASP A O 1
ATOM 668 N N . TYR A 1 84 ? 11.352 9.951 -26.159 1.00 65.06 84 TYR A N 1
ATOM 669 C CA . TYR A 1 84 ? 11.932 11.293 -25.998 1.00 65.06 84 TYR A CA 1
ATOM 670 C C . TYR A 1 84 ? 13.416 11.378 -26.378 1.00 65.06 84 TYR A C 1
ATOM 672 O O . TYR A 1 84 ? 13.881 12.454 -26.735 1.00 65.06 84 TYR A O 1
ATOM 680 N N . CYS A 1 85 ? 14.169 10.281 -26.274 1.00 60.44 85 CYS A N 1
ATOM 681 C CA . CYS A 1 85 ? 15.606 10.253 -26.562 1.00 60.44 85 CYS A CA 1
ATOM 682 C C . CYS A 1 85 ? 15.922 9.934 -28.040 1.00 60.44 85 CYS A C 1
ATOM 684 O O . CYS A 1 85 ? 17.084 9.974 -28.441 1.00 60.44 85 CYS A O 1
ATOM 686 N N . GLN A 1 86 ? 14.903 9.584 -28.834 1.00 61.22 86 GLN A N 1
ATOM 687 C CA . GLN A 1 86 ? 14.970 9.348 -30.284 1.00 61.22 86 GLN A CA 1
ATOM 688 C C . GLN A 1 86 ? 14.609 10.594 -31.127 1.00 61.22 86 GLN A C 1
ATOM 690 O O . GLN A 1 86 ? 14.594 10.498 -32.354 1.00 61.22 86 GLN A O 1
ATOM 695 N N . ILE A 1 87 ? 14.340 11.742 -30.490 1.00 54.59 87 ILE A N 1
ATOM 696 C CA . ILE A 1 87 ? 14.136 13.068 -31.111 1.00 54.59 87 ILE A CA 1
ATOM 697 C C . ILE A 1 87 ? 15.358 13.938 -30.813 1.00 54.59 87 ILE A C 1
ATOM 699 O O . ILE A 1 87 ? 15.805 14.649 -31.739 1.00 54.59 87 ILE A O 1
#

Sequence (87 aa):
MLLFTWLSRKPGNNVVYHTNRILKGLNPYEGGSRIRSPFAWIRESISSMEKDIIMRISGIDTAVHFVFLRTGVSSTFGRVLMDYCQI

Radius of gyration: 17.09 Å; chains: 1; bounding box: 35×28×49 Å

InterPro domains:
  IPR032880 CSC1/OSCA1-like, N-terminal transmembrane domain [PF13967] (1-74)

Foldseek 3Di:
DVVCLVCCLDPVCLCVPPVLCVVVVHDSCVPDDSDPDVVNVVVVVVVCVVVCVCPVSVDDVVVVVVVVVVVVVVVVVVVVVVVVVVD